Protein AF-A0A3B9LT20-F1 (afdb_monomer_lite)

Secondary structure (DSSP, 8-state):
------SHHHHHHHHHHHTPPTT--EEEHHHHHHHHTSTTTGGGEEEEEEEEETTTEEEEEEEE---

Radius of gyration: 12.96 Å; chains: 1; bounding box: 26×22×34 Å

Foldseek 3Di:
DPPPDDDPVVVVVVQQVVPDDPPWDKDFPVVVVVQCVDPVQVVQWAWPQWDQGPPRDITTIITGDDD

Sequence (67 aa):
EQANIAGAGINIAQRVMDCGDAGHILLSKRVADDLEQYARWRPLLHELGEYEVKHGVRLAVVNLYTD

pLDDT: mean 78.29, std 16.57, range [38.44, 96.31]

Structure (mmCIF, N/CA/C/O backbone):
data_AF-A0A3B9LT20-F1
#
_entry.id   AF-A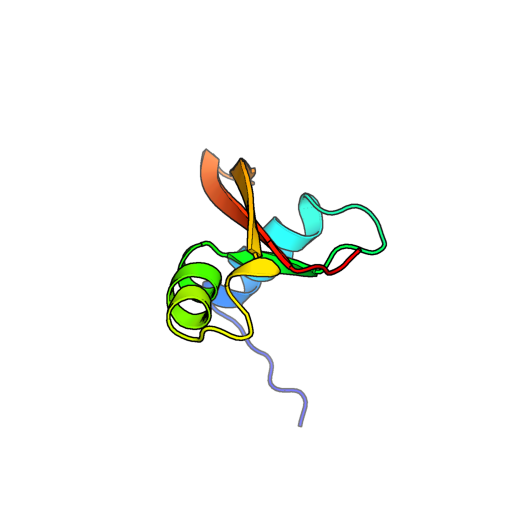0A3B9LT20-F1
#
loop_
_atom_site.group_PDB
_atom_site.id
_atom_site.type_symbol
_atom_site.label_atom_id
_atom_site.label_alt_id
_atom_site.label_comp_id
_atom_site.label_asym_id
_atom_site.label_entity_id
_atom_site.label_seq_id
_atom_site.pdbx_PDB_ins_code
_atom_site.Cartn_x
_atom_site.Cartn_y
_atom_site.Cartn_z
_atom_site.occupancy
_atom_site.B_iso_or_equiv
_atom_site.auth_seq_id
_atom_site.auth_comp_id
_atom_site.auth_asym_id
_atom_site.auth_atom_id
_atom_site.pdbx_PDB_model_num
ATOM 1 N N . GLU A 1 1 ? 13.791 -10.608 22.323 1.00 38.44 1 GLU A N 1
ATOM 2 C CA . GLU A 1 1 ? 13.196 -9.386 22.896 1.00 38.44 1 GLU A CA 1
ATOM 3 C C . GLU A 1 1 ? 11.932 -9.055 22.116 1.00 38.44 1 GLU A C 1
ATOM 5 O O . GLU A 1 1 ? 12.013 -8.863 20.910 1.00 38.44 1 GLU A O 1
ATOM 10 N N . GLN A 1 2 ? 10.758 -9.083 22.754 1.00 39.25 2 GLN A N 1
ATOM 11 C CA . GLN A 1 2 ? 9.558 -8.487 22.163 1.00 39.25 2 GLN A CA 1
ATOM 12 C C . GLN A 1 2 ? 9.723 -6.979 22.305 1.00 39.25 2 GLN A C 1
ATOM 14 O O . GLN A 1 2 ? 9.616 -6.444 23.407 1.00 39.25 2 GLN A O 1
ATOM 19 N N . ALA A 1 3 ? 10.044 -6.299 21.206 1.00 39.56 3 ALA A N 1
ATOM 20 C CA . ALA A 1 3 ? 9.921 -4.855 21.178 1.00 39.56 3 ALA A CA 1
ATOM 21 C C . ALA A 1 3 ? 8.435 -4.549 21.387 1.00 39.56 3 ALA A C 1
ATOM 23 O O . ALA A 1 3 ? 7.622 -4.778 20.493 1.00 39.56 3 ALA A O 1
ATOM 24 N N . ASN A 1 4 ? 8.067 -4.082 22.580 1.00 42.84 4 ASN A N 1
ATOM 25 C CA . ASN A 1 4 ? 6.792 -3.411 22.785 1.00 42.84 4 ASN A CA 1
ATOM 26 C C . ASN A 1 4 ? 6.875 -2.104 22.005 1.00 42.84 4 ASN A C 1
ATOM 28 O O . ASN A 1 4 ? 7.270 -1.062 22.525 1.00 42.84 4 ASN A O 1
ATOM 32 N N . ILE A 1 5 ? 6.580 -2.192 20.711 1.00 48.91 5 ILE A N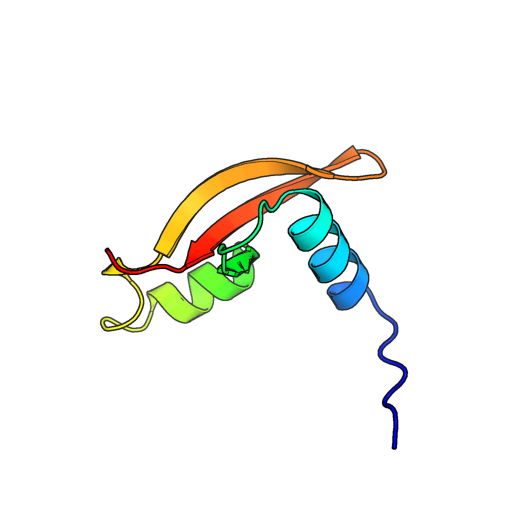 1
ATOM 33 C CA . ILE A 1 5 ? 6.393 -1.022 19.881 1.00 48.91 5 ILE A CA 1
ATOM 34 C C . ILE A 1 5 ? 5.145 -0.354 20.486 1.00 48.91 5 ILE A C 1
ATOM 36 O O . ILE A 1 5 ? 4.113 -0.994 20.678 1.00 48.91 5 ILE A O 1
ATOM 40 N N . ALA A 1 6 ? 5.239 0.924 20.828 1.00 51.28 6 ALA A N 1
ATOM 41 C CA . ALA A 1 6 ? 4.110 1.768 21.194 1.00 51.28 6 ALA A CA 1
ATOM 42 C C . ALA A 1 6 ? 4.340 3.127 20.529 1.00 51.28 6 ALA A C 1
ATOM 44 O O . ALA A 1 6 ? 5.440 3.672 20.596 1.00 51.28 6 ALA A O 1
ATOM 45 N N . GLY A 1 7 ? 3.334 3.657 19.831 1.00 53.53 7 GLY A N 1
ATOM 46 C CA . GLY A 1 7 ? 3.457 4.927 19.115 1.00 53.53 7 GLY A CA 1
ATOM 47 C C . GLY A 1 7 ? 2.476 5.069 17.954 1.00 53.53 7 GLY A C 1
ATOM 48 O O . GLY A 1 7 ? 1.815 4.108 17.556 1.00 53.53 7 GLY A O 1
ATOM 49 N N . ALA A 1 8 ? 2.396 6.278 17.388 1.00 58.19 8 ALA A N 1
ATOM 50 C CA . ALA A 1 8 ? 1.448 6.643 16.328 1.00 58.19 8 ALA A CA 1
ATOM 51 C C . ALA A 1 8 ? 1.446 5.677 15.122 1.00 58.19 8 ALA A C 1
ATOM 53 O O . ALA A 1 8 ? 0.395 5.453 14.525 1.00 58.19 8 ALA A O 1
ATOM 54 N N . GLY A 1 9 ? 2.588 5.054 14.805 1.00 59.16 9 GLY A N 1
ATOM 55 C CA . GLY A 1 9 ? 2.713 4.090 13.706 1.00 59.16 9 GLY A CA 1
ATOM 56 C C . GLY A 1 9 ? 1.915 2.793 13.895 1.00 59.16 9 GLY A C 1
ATOM 57 O O . GLY A 1 9 ? 1.368 2.280 12.924 1.00 59.16 9 GLY A O 1
ATOM 58 N N . ILE A 1 10 ? 1.768 2.288 15.125 1.00 57.50 10 ILE A N 1
ATOM 59 C CA . ILE A 1 10 ? 0.993 1.056 15.385 1.00 57.50 10 ILE A CA 1
ATOM 60 C C . ILE A 1 10 ? -0.498 1.318 15.303 1.00 57.50 10 ILE A C 1
ATOM 62 O O . ILE A 1 10 ? -1.234 0.502 14.758 1.00 57.50 10 ILE A O 1
ATOM 66 N N . ASN A 1 11 ? -0.940 2.478 15.794 1.00 62.69 11 ASN A N 1
ATOM 67 C CA . ASN A 1 11 ? -2.332 2.885 15.653 1.00 62.69 11 ASN A CA 1
ATOM 68 C C . ASN A 1 11 ? -2.722 2.953 14.174 1.00 62.69 11 ASN A C 1
ATOM 70 O O . ASN A 1 11 ? -3.813 2.523 13.816 1.00 62.69 11 ASN A O 1
ATOM 74 N N . ILE A 1 12 ? -1.829 3.452 13.314 1.00 62.97 12 ILE A N 1
ATOM 75 C CA . ILE A 1 12 ? -2.042 3.472 11.864 1.00 62.97 12 ILE A CA 1
ATOM 76 C C . ILE A 1 12 ? -2.067 2.050 11.299 1.00 62.97 12 ILE A C 1
ATOM 78 O O . ILE A 1 12 ? -3.001 1.725 10.576 1.00 62.97 12 ILE A O 1
ATOM 82 N N . ALA A 1 13 ? -1.115 1.187 11.664 1.00 65.81 13 ALA A N 1
ATOM 83 C CA . ALA A 1 13 ? -1.090 -0.198 11.192 1.00 65.81 13 ALA A CA 1
ATOM 84 C C . ALA A 1 13 ? -2.381 -0.957 11.549 1.00 65.81 13 ALA A C 1
ATOM 86 O O . ALA A 1 13 ? -2.965 -1.616 10.695 1.00 65.81 13 ALA A O 1
ATOM 87 N N . GLN A 1 14 ? -2.882 -0.805 12.777 1.00 65.50 14 GLN A N 1
ATOM 88 C CA . GLN A 1 14 ? -4.135 -1.432 13.194 1.00 65.50 14 GLN A CA 1
ATOM 89 C C . GLN A 1 14 ? -5.351 -0.857 12.463 1.00 65.50 14 GLN A C 1
ATOM 91 O O . GLN A 1 14 ? -6.241 -1.601 12.077 1.00 65.50 14 GLN A O 1
ATOM 96 N N . ARG A 1 15 ? -5.380 0.454 12.217 1.00 66.75 15 ARG A N 1
ATOM 97 C CA . ARG A 1 15 ? -6.458 1.095 11.450 1.00 66.75 15 ARG A CA 1
ATOM 98 C C . ARG A 1 15 ? -6.475 0.659 9.989 1.00 66.75 15 ARG A C 1
ATOM 100 O O . ARG A 1 15 ? -7.545 0.502 9.424 1.00 66.75 15 ARG A O 1
ATOM 107 N N . VAL A 1 16 ? -5.303 0.447 9.401 1.00 62.00 16 VAL A N 1
ATOM 108 C CA . VAL A 1 16 ? -5.169 -0.123 8.058 1.00 62.00 16 VAL A CA 1
ATOM 109 C C . VAL A 1 16 ? -5.655 -1.578 8.044 1.00 62.00 16 VAL A C 1
ATOM 111 O O . VAL A 1 16 ? -6.388 -1.953 7.136 1.00 62.00 16 VAL A O 1
ATOM 114 N N . MET A 1 17 ? -5.330 -2.375 9.071 1.00 63.94 17 MET A N 1
ATOM 115 C CA . MET A 1 17 ? -5.851 -3.743 9.217 1.00 63.94 17 MET A CA 1
ATOM 116 C C . MET A 1 17 ? -7.375 -3.792 9.424 1.00 63.94 17 MET A C 1
ATOM 118 O O . MET A 1 17 ? -8.011 -4.691 8.888 1.00 63.94 17 MET A O 1
ATOM 122 N N . ASP A 1 18 ? -7.971 -2.827 10.137 1.00 66.25 18 ASP A N 1
ATOM 123 C CA . ASP A 1 18 ? -9.428 -2.746 10.355 1.00 66.25 18 ASP A CA 1
ATOM 124 C C . ASP A 1 18 ? -10.221 -2.545 9.036 1.00 66.25 18 ASP A C 1
ATOM 126 O O . ASP A 1 18 ? -11.419 -2.822 8.998 1.00 66.25 18 ASP A O 1
ATOM 130 N N . CYS A 1 19 ? -9.579 -2.060 7.964 1.00 58.84 19 CYS A N 1
ATOM 131 C CA . CYS A 1 19 ? -10.205 -1.815 6.657 1.00 58.84 19 CYS A CA 1
ATOM 132 C C . CYS A 1 19 ? -9.961 -2.931 5.621 1.00 58.84 19 CYS A C 1
ATOM 134 O O . CYS A 1 19 ? -10.520 -2.858 4.527 1.00 58.84 19 CYS A O 1
ATOM 136 N N . GLY A 1 20 ? -9.107 -3.917 5.915 1.00 61.19 20 GLY A N 1
ATOM 137 C CA . GLY A 1 20 ? -8.663 -4.920 4.943 1.00 61.19 20 GLY A CA 1
ATOM 138 C C . GLY A 1 20 ? -9.419 -6.243 5.037 1.00 61.19 20 GLY A C 1
ATOM 139 O O . GLY A 1 20 ? -9.601 -6.778 6.128 1.00 61.19 20 GLY A O 1
ATOM 140 N N . ASP A 1 21 ? -9.806 -6.797 3.888 1.00 66.00 21 ASP A N 1
ATOM 141 C CA . ASP A 1 21 ? -10.184 -8.211 3.780 1.00 66.00 21 ASP A CA 1
ATOM 142 C C . ASP A 1 21 ? -8.924 -9.094 3.631 1.00 66.00 21 ASP A C 1
ATOM 144 O O . ASP A 1 21 ? -7.819 -8.600 3.364 1.00 66.00 21 ASP A O 1
ATOM 148 N N . ALA A 1 22 ? -9.055 -10.406 3.829 1.00 69.12 22 ALA A N 1
ATOM 149 C CA . ALA A 1 22 ? -7.933 -11.334 3.715 1.00 69.12 22 ALA A CA 1
ATOM 150 C C . ALA A 1 22 ? -7.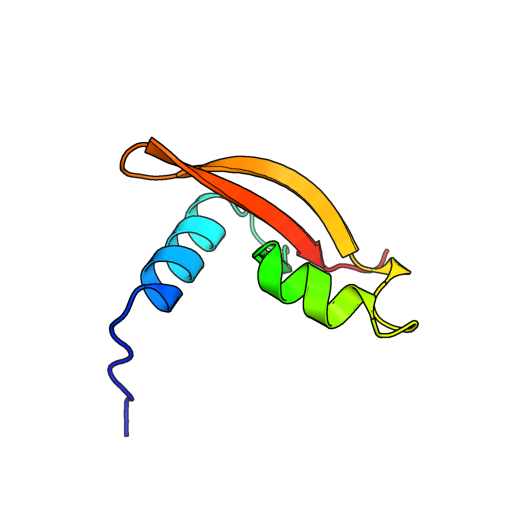299 -11.297 2.308 1.00 69.12 22 ALA A C 1
ATOM 152 O O . ALA A 1 22 ? -7.996 -11.310 1.299 1.00 69.12 22 ALA A O 1
ATOM 153 N N . GLY A 1 23 ? -5.962 -11.308 2.239 1.00 72.94 23 GLY A N 1
ATOM 154 C CA . GLY A 1 23 ? -5.216 -11.368 0.971 1.00 72.94 23 GLY A CA 1
ATOM 155 C C . GLY A 1 23 ? -4.709 -10.026 0.434 1.00 72.94 23 GLY A C 1
ATOM 156 O O . GLY A 1 23 ? -4.035 -10.011 -0.593 1.00 72.94 23 GLY A O 1
ATOM 157 N N . HIS A 1 24 ? -4.958 -8.914 1.131 1.00 82.12 24 HIS A N 1
ATOM 158 C CA . HIS A 1 24 ? -4.461 -7.594 0.737 1.00 82.12 24 HIS A CA 1
ATOM 159 C C . HIS A 1 24 ? -3.233 -7.155 1.541 1.00 82.12 24 HIS A C 1
ATOM 161 O O . HIS A 1 24 ? -3.186 -7.296 2.764 1.00 82.12 24 HIS A O 1
ATOM 167 N N . ILE A 1 25 ? -2.253 -6.558 0.855 1.00 87.81 25 ILE A N 1
ATOM 168 C CA . ILE A 1 25 ? -1.149 -5.832 1.493 1.00 87.81 25 ILE A CA 1
ATOM 169 C C . ILE A 1 25 ? -1.479 -4.347 1.402 1.00 87.81 25 ILE A C 1
ATOM 171 O O . ILE A 1 25 ? -1.272 -3.708 0.373 1.00 87.81 25 ILE A O 1
ATOM 175 N N . LEU A 1 26 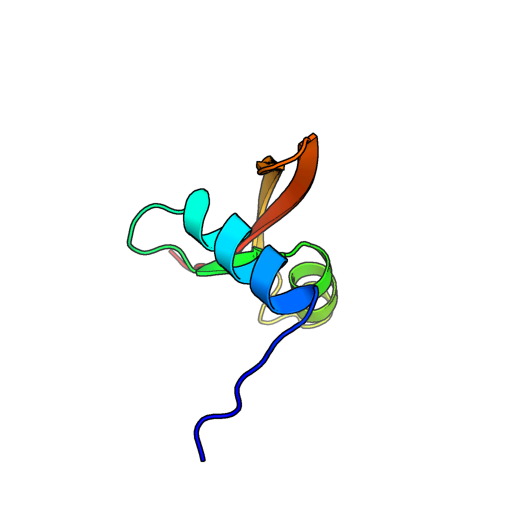? -2.013 -3.797 2.488 1.00 88.81 26 LEU A N 1
ATOM 176 C CA . LEU A 1 26 ? -2.400 -2.393 2.549 1.00 88.81 26 LEU A CA 1
ATOM 177 C C . LEU A 1 26 ? -1.263 -1.525 3.096 1.00 88.81 26 LEU A C 1
ATOM 179 O O . LEU A 1 26 ? -0.604 -1.860 4.083 1.00 88.81 26 LEU A O 1
ATOM 183 N N . LEU A 1 27 ? -1.058 -0.377 2.463 1.00 88.19 27 LEU A N 1
ATOM 184 C CA . LEU A 1 27 ? -0.032 0.604 2.777 1.00 88.19 27 LEU A CA 1
ATOM 185 C C . LEU A 1 27 ? -0.676 1.939 3.152 1.00 88.19 27 LEU A C 1
ATOM 187 O O . LEU A 1 27 ? -1.682 2.356 2.577 1.00 88.19 27 LEU A O 1
ATOM 191 N N . SER A 1 28 ? -0.043 2.653 4.085 1.00 87.38 28 SER A N 1
ATOM 192 C CA . SER A 1 28 ? -0.323 4.080 4.266 1.00 87.38 28 SER A CA 1
ATOM 193 C C . SER A 1 28 ? 0.205 4.881 3.076 1.00 87.38 28 SER A C 1
ATOM 195 O O . SER A 1 28 ? 1.257 4.534 2.530 1.00 87.38 28 SER A O 1
ATOM 197 N N . LYS A 1 29 ? -0.451 5.999 2.751 1.00 88.25 29 LYS A N 1
ATOM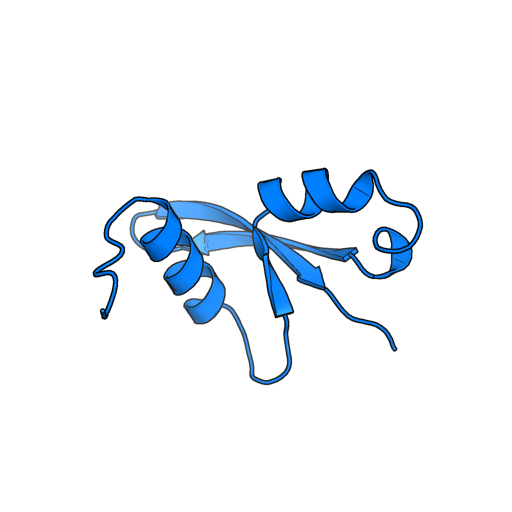 198 C CA . LYS A 1 29 ? -0.035 6.890 1.657 1.00 88.25 29 LYS A CA 1
ATOM 199 C C . LYS A 1 29 ? 1.445 7.277 1.699 1.00 88.25 29 LYS A C 1
ATOM 201 O O . LYS A 1 29 ? 2.130 7.143 0.699 1.00 88.25 29 LYS A O 1
ATOM 206 N N . ARG A 1 30 ? 1.976 7.617 2.879 1.00 90.81 30 ARG A N 1
ATOM 207 C CA . ARG A 1 30 ? 3.402 7.951 3.044 1.00 90.81 30 ARG A CA 1
ATOM 208 C C . ARG A 1 30 ? 4.342 6.845 2.545 1.00 90.81 30 ARG A C 1
ATOM 210 O O . ARG A 1 30 ? 5.319 7.137 1.873 1.00 90.81 30 ARG A O 1
ATOM 217 N N . VAL A 1 31 ? 4.054 5.586 2.882 1.00 91.00 31 VAL A N 1
ATOM 218 C CA . VAL A 1 31 ? 4.881 4.444 2.449 1.00 91.00 31 VAL A CA 1
ATOM 219 C C . VAL A 1 31 ? 4.720 4.198 0.950 1.00 91.00 31 VAL A C 1
ATOM 221 O O . VAL A 1 31 ? 5.692 3.860 0.282 1.00 91.00 31 VAL A O 1
ATOM 224 N N . ALA A 1 32 ? 3.512 4.376 0.415 1.00 93.56 32 ALA A N 1
ATOM 225 C CA . ALA A 1 32 ? 3.280 4.279 -1.020 1.00 93.56 32 ALA A CA 1
ATOM 226 C C . ALA A 1 32 ? 4.072 5.345 -1.796 1.00 93.56 32 ALA A C 1
ATOM 228 O O . ALA A 1 32 ? 4.725 4.995 -2.773 1.00 93.56 32 ALA A O 1
ATOM 229 N N . ASP A 1 33 ? 4.102 6.592 -1.319 1.00 94.00 33 ASP A N 1
ATOM 230 C CA . ASP A 1 33 ? 4.860 7.689 -1.939 1.00 94.00 33 ASP A CA 1
ATOM 231 C C . ASP A 1 33 ? 6.377 7.414 -1.932 1.00 94.00 33 ASP A C 1
ATOM 233 O O . ASP A 1 33 ? 7.070 7.686 -2.914 1.00 94.00 33 ASP A O 1
ATOM 237 N N . ASP A 1 34 ? 6.899 6.811 -0.856 1.00 95.00 34 ASP A N 1
ATOM 238 C CA . ASP A 1 34 ? 8.298 6.371 -0.790 1.00 95.00 34 ASP A CA 1
ATOM 239 C C . ASP A 1 34 ? 8.585 5.246 -1.810 1.00 95.00 34 ASP A C 1
ATOM 241 O O . ASP A 1 34 ? 9.638 5.229 -2.453 1.00 95.00 34 ASP A O 1
ATOM 245 N N . LEU A 1 35 ? 7.655 4.298 -1.985 1.00 94.75 35 LEU A N 1
ATOM 246 C CA . LEU A 1 35 ? 7.794 3.182 -2.929 1.00 94.75 35 LEU A CA 1
ATOM 247 C C . LEU A 1 35 ? 7.598 3.597 -4.393 1.00 94.75 35 LEU A C 1
ATOM 249 O O . LEU A 1 35 ? 8.234 3.013 -5.274 1.00 94.75 35 LEU A O 1
ATOM 253 N N . GLU A 1 36 ? 6.770 4.605 -4.664 1.00 94.00 36 GLU A N 1
ATOM 254 C CA . GLU A 1 36 ? 6.475 5.114 -6.008 1.00 94.00 36 GLU A CA 1
ATOM 255 C C . GLU A 1 36 ? 7.738 5.611 -6.734 1.00 94.00 36 GLU A C 1
ATOM 257 O O . GLU A 1 36 ? 7.842 5.515 -7.960 1.00 94.00 36 GLU A O 1
ATOM 262 N N . GLN A 1 37 ? 8.747 6.051 -5.976 1.00 94.88 37 GLN A N 1
ATO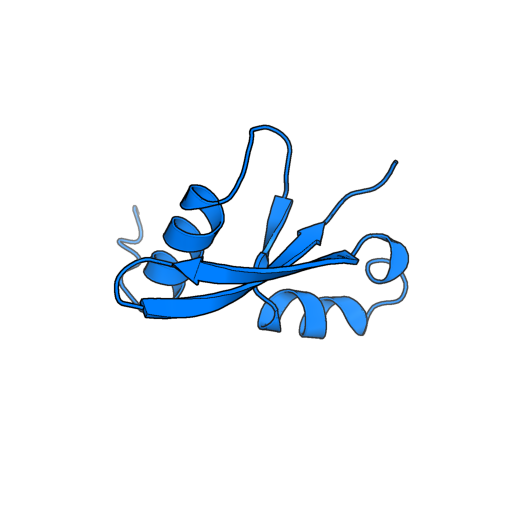M 263 C CA . GLN A 1 37 ? 10.045 6.489 -6.498 1.00 94.88 37 GLN A CA 1
ATOM 264 C C . GLN A 1 37 ? 10.845 5.364 -7.174 1.00 94.88 37 GLN A C 1
ATOM 266 O O . GLN A 1 37 ? 11.783 5.626 -7.929 1.00 94.88 37 GLN A O 1
ATOM 271 N N . TYR A 1 38 ? 10.482 4.102 -6.942 1.00 95.38 38 TYR A N 1
ATOM 272 C CA . TYR A 1 38 ? 11.160 2.941 -7.499 1.00 95.38 38 TYR A CA 1
ATOM 273 C C . TYR A 1 38 ? 10.314 2.309 -8.608 1.00 95.38 38 TYR A C 1
ATOM 275 O O . TYR A 1 38 ? 9.249 1.739 -8.362 1.00 95.38 38 TYR A O 1
ATOM 283 N N . ALA A 1 39 ? 10.844 2.307 -9.834 1.00 94.25 39 ALA A N 1
ATOM 284 C CA . ALA A 1 39 ? 10.132 1.845 -11.030 1.00 94.25 39 ALA A CA 1
ATOM 285 C C . ALA A 1 39 ? 9.530 0.430 -10.916 1.00 94.25 39 ALA A C 1
ATOM 287 O O . ALA A 1 39 ? 8.485 0.170 -11.503 1.00 94.25 39 ALA A O 1
ATOM 288 N N . ARG A 1 40 ? 10.160 -0.471 -10.145 1.00 95.75 40 ARG A N 1
ATOM 289 C CA . ARG A 1 40 ? 9.655 -1.839 -9.929 1.00 95.75 40 ARG A CA 1
ATOM 290 C C . ARG A 1 40 ? 8.360 -1.896 -9.115 1.00 95.75 40 ARG A C 1
ATOM 292 O O . ARG A 1 40 ? 7.588 -2.827 -9.287 1.00 95.75 40 ARG A O 1
ATOM 299 N N . TRP A 1 41 ? 8.168 -0.952 -8.193 1.00 95.31 41 TRP A N 1
ATOM 300 C CA . TRP A 1 41 ? 7.056 -0.963 -7.242 1.00 95.31 41 TRP A CA 1
ATOM 301 C C . TRP A 1 41 ? 5.872 -0.159 -7.757 1.00 95.31 41 TRP A C 1
ATOM 303 O O . TRP A 1 41 ? 4.738 -0.566 -7.548 1.00 95.31 41 TRP A O 1
ATOM 313 N N . ARG A 1 42 ? 6.134 0.932 -8.485 1.00 94.50 42 ARG A N 1
ATOM 314 C CA . ARG A 1 42 ? 5.105 1.820 -9.036 1.00 94.50 42 ARG A CA 1
ATOM 315 C C . ARG A 1 42 ? 3.915 1.115 -9.718 1.00 94.50 42 ARG A C 1
ATOM 317 O O . ARG A 1 42 ? 2.796 1.501 -9.408 1.00 94.50 42 ARG A O 1
ATOM 324 N N . PRO A 1 43 ? 4.083 0.106 -10.599 1.00 96.31 43 PRO A N 1
ATOM 325 C CA . PRO A 1 43 ? 2.935 -0.546 -11.244 1.00 96.31 43 PRO A CA 1
ATOM 326 C C . PRO A 1 43 ? 2.107 -1.439 -10.305 1.00 96.31 43 PRO A C 1
ATOM 328 O O . PRO A 1 43 ? 1.035 -1.882 -10.696 1.00 96.31 43 PRO A O 1
ATOM 331 N N . LEU A 1 44 ? 2.601 -1.722 -9.098 1.00 95.69 44 LEU A N 1
ATOM 332 C CA . LEU A 1 44 ? 1.941 -2.580 -8.112 1.00 95.69 44 LEU A CA 1
ATOM 333 C C . LEU A 1 44 ? 1.151 -1.779 -7.067 1.00 95.69 44 LEU A C 1
ATOM 335 O O . LEU A 1 44 ? 0.534 -2.379 -6.192 1.00 95.69 44 LEU A O 1
ATOM 339 N N . LEU A 1 45 ? 1.227 -0.444 -7.098 1.00 95.69 45 LEU A N 1
ATOM 340 C CA . LEU A 1 45 ? 0.575 0.444 -6.138 1.00 95.69 45 LEU A CA 1
ATOM 341 C C . LEU A 1 45 ? -0.788 0.879 -6.679 1.00 95.69 45 LEU A C 1
ATOM 343 O O . LEU A 1 45 ? -0.869 1.619 -7.657 1.00 95.69 45 LEU A O 1
ATOM 347 N N . HIS A 1 46 ? -1.855 0.449 -6.010 1.00 94.19 46 HIS A N 1
ATOM 348 C CA . HIS A 1 46 ? -3.233 0.720 -6.411 1.00 94.19 46 HIS A CA 1
ATOM 349 C C . HIS A 1 46 ? -3.937 1.538 -5.331 1.00 94.19 46 HIS A C 1
ATOM 351 O O . HIS A 1 46 ? -4.214 1.041 -4.240 1.00 94.19 46 HIS A O 1
ATOM 357 N N . GLU A 1 47 ? -4.203 2.811 -5.614 1.00 92.31 47 GLU A N 1
ATOM 358 C CA . GLU A 1 47 ? -4.911 3.711 -4.696 1.00 92.31 47 GLU A CA 1
ATOM 359 C C . GLU A 1 47 ? -6.342 3.212 -4.446 1.00 92.31 47 GLU A C 1
ATOM 361 O O . GLU A 1 47 ? -7.112 3.017 -5.387 1.00 92.31 47 GLU A O 1
ATOM 366 N N . LEU A 1 48 ? -6.714 3.028 -3.175 1.00 88.56 48 LEU A N 1
ATOM 367 C CA . LEU A 1 48 ? -8.085 2.681 -2.778 1.00 88.56 48 LEU A CA 1
ATOM 368 C C . LEU A 1 48 ? -8.892 3.912 -2.336 1.00 88.56 48 LEU A C 1
ATOM 370 O O . LEU A 1 48 ? -10.121 3.875 -2.318 1.00 88.56 48 LEU A O 1
ATOM 374 N N . GLY A 1 49 ? -8.206 5.009 -2.006 1.00 86.81 49 GLY A N 1
ATOM 375 C CA . GLY A 1 49 ? -8.807 6.262 -1.553 1.00 86.81 49 GLY A CA 1
ATOM 376 C C . GLY A 1 49 ? -8.678 6.488 -0.046 1.00 86.81 49 GLY A C 1
ATOM 377 O O . GLY A 1 49 ? -7.866 5.862 0.638 1.00 86.81 49 GLY A O 1
ATOM 378 N N . GLU A 1 50 ? -9.457 7.440 0.470 1.00 87.94 50 GLU A N 1
ATOM 379 C CA . GLU A 1 50 ? -9.446 7.813 1.886 1.00 87.94 50 GLU A CA 1
ATOM 380 C C . GLU A 1 50 ? -10.566 7.137 2.671 1.00 87.94 50 GLU A C 1
ATOM 382 O O . GLU A 1 50 ? -11.732 7.185 2.282 1.00 87.94 50 GLU A O 1
ATOM 387 N N . TYR A 1 51 ? -10.215 6.604 3.837 1.00 82.81 51 TYR A N 1
ATOM 388 C CA . TYR A 1 51 ? -11.144 5.968 4.760 1.00 82.81 51 TYR A CA 1
ATOM 389 C C . TYR A 1 51 ? -11.158 6.710 6.091 1.00 82.81 51 TYR A C 1
ATOM 391 O O . TYR A 1 51 ? -10.110 7.090 6.623 1.00 82.81 51 TYR A O 1
ATOM 399 N N . GLU A 1 52 ? -12.352 6.910 6.646 1.00 80.69 52 GLU A N 1
ATOM 400 C CA . GLU A 1 52 ? -12.484 7.353 8.028 1.00 80.69 52 GLU A CA 1
ATOM 401 C C . GLU A 1 52 ? -12.220 6.167 8.954 1.00 80.69 52 GLU A C 1
ATOM 403 O O . GLU A 1 52 ? -12.894 5.140 8.915 1.00 80.69 52 GLU A O 1
ATOM 408 N N . VAL A 1 53 ? -11.209 6.322 9.795 1.00 76.50 53 VAL A N 1
ATOM 409 C CA . VAL A 1 53 ? -10.815 5.354 10.810 1.00 76.50 53 VAL A CA 1
ATOM 410 C C . VAL A 1 53 ? -11.156 5.917 12.189 1.00 76.50 53 VAL A C 1
ATOM 412 O O . VAL A 1 53 ? -11.457 7.103 12.346 1.00 76.50 53 VAL A O 1
ATOM 415 N N . LYS A 1 54 ? -11.113 5.064 13.221 1.00 75.38 54 LYS A N 1
ATOM 416 C CA . LYS A 1 54 ? -11.560 5.395 14.588 1.00 75.38 54 LYS A CA 1
ATOM 417 C C . LYS A 1 54 ? -11.138 6.801 15.045 1.00 75.38 54 LYS A C 1
ATOM 419 O O . LYS A 1 54 ? -9.997 7.226 14.844 1.00 75.38 54 LYS A O 1
ATOM 424 N N . HIS A 1 55 ? -12.047 7.486 15.737 1.00 77.12 55 HIS A N 1
ATOM 425 C CA . HIS A 1 55 ? -11.886 8.872 16.200 1.00 77.12 55 HIS A CA 1
ATOM 426 C C . HIS A 1 55 ? -11.846 9.933 15.080 1.00 77.12 55 HIS A C 1
ATOM 428 O O . HIS A 1 55 ? -11.208 10.967 15.258 1.00 77.12 55 HIS A O 1
ATOM 434 N N . GLY A 1 56 ? -12.512 9.691 13.943 1.00 78.25 56 GLY A N 1
ATOM 435 C CA . GLY A 1 56 ? -12.733 10.698 12.893 1.00 78.25 56 GLY A CA 1
ATOM 436 C C . GLY A 1 56 ? -11.485 11.081 12.094 1.00 78.25 56 GLY A C 1
ATOM 437 O O . GLY A 1 56 ? -11.460 12.107 11.419 1.00 78.25 56 GLY A O 1
ATOM 438 N N . VAL A 1 57 ? -10.419 10.286 12.190 1.00 80.69 57 VAL A N 1
ATOM 439 C CA . VAL A 1 57 ? -9.192 10.523 11.422 1.00 80.69 57 VAL A CA 1
ATOM 440 C C . VAL A 1 57 ? -9.391 9.935 10.033 1.00 80.69 57 VAL A C 1
ATOM 442 O O . VAL A 1 57 ? -9.822 8.793 9.917 1.00 80.69 57 VAL A O 1
ATOM 445 N N . ARG A 1 58 ? -9.037 10.676 8.985 1.00 83.12 58 ARG A N 1
ATOM 446 C CA . ARG A 1 58 ? -9.039 10.168 7.608 1.00 83.12 58 ARG A CA 1
ATOM 447 C C . ARG A 1 58 ? -7.655 9.657 7.235 1.00 83.12 58 ARG A C 1
ATOM 449 O O . ARG A 1 58 ? -6.656 10.307 7.543 1.00 83.12 58 ARG A O 1
ATOM 456 N N . LEU A 1 59 ? -7.597 8.493 6.597 1.00 83.19 59 LEU A N 1
ATOM 457 C CA . LEU A 1 59 ? -6.353 7.877 6.152 1.00 83.19 59 LEU A CA 1
ATOM 458 C C . LEU A 1 59 ? -6.476 7.443 4.693 1.00 83.19 59 LEU A C 1
ATOM 460 O O . LEU A 1 59 ? -7.404 6.719 4.344 1.00 83.19 59 LEU A O 1
ATOM 464 N N . ALA A 1 60 ? -5.531 7.870 3.860 1.00 88.50 60 ALA A N 1
ATOM 465 C CA . ALA A 1 60 ? -5.394 7.366 2.500 1.00 88.50 60 ALA A CA 1
ATOM 466 C C . ALA A 1 60 ? -4.710 5.990 2.515 1.00 88.50 60 ALA A C 1
ATOM 468 O O . ALA A 1 60 ? -3.666 5.812 3.161 1.00 88.50 60 ALA A O 1
ATOM 469 N N . VAL A 1 61 ? -5.321 5.033 1.818 1.00 89.12 61 VAL A N 1
ATOM 470 C CA . VAL A 1 61 ? -4.912 3.627 1.775 1.00 89.12 61 VAL A CA 1
ATOM 471 C C . VAL A 1 61 ? -4.580 3.230 0.340 1.00 89.12 61 VAL A C 1
ATOM 473 O O . VAL A 1 61 ? -5.327 3.519 -0.595 1.00 89.12 61 VAL A O 1
ATOM 476 N N . VAL A 1 62 ? -3.466 2.521 0.187 1.00 92.31 62 VAL A N 1
ATOM 477 C CA . VAL A 1 62 ? -2.982 1.979 -1.086 1.00 92.31 62 VAL A CA 1
ATOM 478 C C . VAL A 1 62 ? -2.855 0.467 -0.955 1.00 92.31 62 VAL A C 1
ATOM 480 O O . VAL A 1 62 ? -2.350 -0.021 0.052 1.00 92.31 62 VAL A O 1
ATOM 483 N N . ASN A 1 63 ? -3.299 -0.283 -1.954 1.00 92.00 63 ASN A N 1
ATOM 484 C CA . ASN A 1 63 ? -3.138 -1.729 -2.020 1.00 92.00 63 ASN A CA 1
ATOM 485 C C . ASN A 1 63 ? -1.917 -2.075 -2.879 1.00 92.00 63 ASN A C 1
ATOM 487 O O . ASN A 1 63 ? -1.798 -1.602 -4.008 1.00 92.00 63 ASN A O 1
ATOM 491 N N . LEU A 1 64 ? -1.015 -2.894 -2.345 1.00 93.69 64 LEU A N 1
ATOM 492 C CA . LEU A 1 64 ? 0.161 -3.390 -3.046 1.00 93.69 64 LEU A CA 1
ATOM 493 C C . LEU A 1 64 ? -0.100 -4.813 -3.545 1.00 93.69 64 LEU A C 1
ATOM 495 O O . LEU A 1 64 ? -0.103 -5.753 -2.749 1.00 93.69 64 LEU A O 1
ATOM 499 N N . TYR A 1 65 ? -0.268 -4.986 -4.854 1.00 92.12 65 TYR A N 1
ATOM 500 C CA . TYR A 1 65 ? -0.422 -6.311 -5.455 1.00 92.12 65 TYR A CA 1
ATOM 501 C C . TYR A 1 65 ? -0.017 -6.340 -6.933 1.00 92.12 65 TYR A C 1
ATOM 503 O O . TYR A 1 65 ? 0.067 -5.314 -7.608 1.00 92.12 65 TYR A O 1
ATOM 511 N N . THR A 1 66 ? 0.248 -7.553 -7.408 1.00 87.69 66 THR A N 1
ATOM 512 C CA . THR A 1 66 ? 0.347 -7.917 -8.825 1.00 87.69 66 THR A CA 1
ATOM 513 C C . THR A 1 66 ? -0.860 -8.780 -9.175 1.00 87.69 66 THR A C 1
ATOM 515 O O . THR A 1 66 ? -1.368 -9.465 -8.284 1.00 87.69 66 THR A O 1
ATOM 518 N N . ASP A 1 67 ? -1.290 -8.750 -10.437 1.00 76.50 67 ASP A N 1
ATOM 519 C CA . ASP A 1 67 ? -2.233 -9.739 -10.982 1.00 76.50 67 ASP A CA 1
ATOM 520 C C . ASP A 1 67 ? -1.702 -11.176 -10.830 1.00 76.50 67 ASP A C 1
ATOM 522 O O . ASP A 1 67 ? -0.453 -11.351 -10.869 1.00 76.50 67 ASP A O 1
#